Protein AF-A0AAD3NB77-F1 (afdb_monomer)

Mean predicted aligned error: 10.58 Å

Solvent-accessible surface area (backbone atoms only — not comparable to full-atom values): 8712 Å² total; per-residue (Å²): 131,87,80,81,78,59,47,70,41,81,89,40,86,89,80,46,56,70,48,83,74,90,74,61,75,65,57,58,52,51,54,53,53,50,51,54,49,27,52,50,26,29,53,48,22,46,52,48,39,52,48,48,71,49,27,63,88,48,74,40,78,72,47,50,52,55,38,51,52,26,53,52,43,24,48,48,36,63,45,52,63,61,47,52,54,56,51,71,77,43,90,42,80,75,49,67,73,41,64,92,38,72,65,47,56,50,52,51,48,53,52,52,52,56,54,45,44,50,55,54,51,39,52,74,75,31,69,34,50,46,49,40,51,52,34,55,75,69,54,49,66,76,44,92,68,45,44,73,57,87,44,122

Secondary structure (DSSP, 8-state):
------BS-TT-TTTPPBP-----HHHHHHHHHHHHHHHHHHHHHHHHHHHHHH-GGG--HHHHHHHHHHHHHHHHHHHHHHHHHHHHTS--TTTTTTTT-HHHHHHHHHHHHHHHHHHHHHHHH-HHHHHHHHHHHTTGGGSTTGGG----

Foldseek 3Di:
DDDPFDWLDPPCVPDTDGQPDDDDPVVVVLLVVLLVLLVLLLVLLVLLLCLCVLAPVNPDPVSVVVNVLSVVSNCCSVVVSVVLVVVSSHDDPVNVVQPPDVVVSVVSVVSSVVSNVSSVVCVVPPQLSVQSVVCVVVVVSPDPPCNHDDSD

InterPro domains:
  IPR000276 G protein-coupled receptor, rhodopsin-like [PF00001] (45-97)
  IPR000276 G protein-coupled receptor, rhodopsin-like [PR00237] (27-50)
  IPR000276 G protein-coupled receptor, rhodopsin-like [PR00237] (104-130)
  IPR017452 GPCR, rhodopsin-like, 7TM [PS50262] (44-85)
  IPR050569 Trace Amine-Associated Receptor [PTHR24249] (14-96)

Structure (mmCIF, N/CA/C/O backbone):
data_AF-A0AAD3NB77-F1
#
_entry.id   AF-A0AAD3NB77-F1
#
loop_
_atom_site.group_PDB
_atom_site.id
_atom_site.type_symbol
_atom_site.label_atom_id
_atom_site.label_alt_id
_atom_site.label_comp_id
_atom_site.label_asym_id
_atom_site.label_entity_id
_atom_site.label_seq_id
_atom_site.pdbx_PDB_ins_code
_atom_site.Cartn_x
_atom_site.Cartn_y
_atom_site.Cartn_z
_atom_site.occupancy
_atom_site.B_iso_or_equiv
_atom_site.auth_seq_id
_atom_site.auth_comp_id
_atom_site.auth_asym_id
_atom_site.auth_atom_id
_atom_site.pdbx_PDB_model_num
ATOM 1 N N . MET A 1 1 ? 23.315 5.324 -40.598 1.00 30.08 1 MET A N 1
ATOM 2 C CA . MET A 1 1 ? 22.680 6.448 -39.882 1.00 30.08 1 MET A CA 1
ATOM 3 C C . MET A 1 1 ? 23.217 6.367 -38.466 1.00 30.08 1 MET A C 1
ATOM 5 O O . MET A 1 1 ? 23.040 5.321 -37.862 1.00 30.08 1 MET A O 1
ATOM 9 N N . MET A 1 2 ? 24.035 7.338 -38.047 1.00 30.59 2 MET A N 1
ATOM 10 C CA . MET A 1 2 ? 24.727 7.323 -36.750 1.00 30.59 2 MET A CA 1
ATOM 11 C C . MET A 1 2 ? 23.698 7.225 -35.619 1.00 30.59 2 MET A C 1
ATOM 13 O O . MET A 1 2 ? 22.823 8.080 -35.530 1.00 30.59 2 MET A O 1
ATOM 17 N N . GLU A 1 3 ? 23.783 6.184 -34.790 1.00 40.12 3 GLU A N 1
ATOM 18 C CA . GLU A 1 3 ? 23.147 6.202 -33.474 1.00 40.12 3 GLU A CA 1
ATOM 19 C C . GLU A 1 3 ? 23.949 7.179 -32.612 1.00 40.12 3 GLU A C 1
ATOM 21 O O . GLU A 1 3 ? 25.096 6.908 -32.262 1.00 40.12 3 GLU A O 1
ATOM 26 N N . GLU A 1 4 ? 23.378 8.349 -32.332 1.00 42.28 4 GLU A N 1
ATOM 27 C CA . GLU A 1 4 ? 23.893 9.233 -31.291 1.00 42.28 4 GLU A CA 1
ATOM 28 C C . GLU A 1 4 ? 23.715 8.520 -29.945 1.00 42.28 4 GLU A C 1
ATOM 30 O O . GLU A 1 4 ? 22.609 8.403 -29.416 1.00 42.28 4 GLU A O 1
ATOM 35 N N . ASP A 1 5 ? 24.806 7.973 -29.414 1.00 49.41 5 ASP A N 1
ATOM 36 C CA . ASP A 1 5 ? 24.831 7.435 -28.062 1.00 49.41 5 ASP A CA 1
ATOM 37 C C . ASP A 1 5 ? 24.747 8.611 -27.073 1.00 49.41 5 ASP A C 1
ATOM 39 O O . ASP A 1 5 ? 25.713 9.346 -26.864 1.00 49.41 5 ASP A O 1
ATOM 43 N N . GLU A 1 6 ? 23.581 8.815 -26.455 1.00 55.34 6 GLU A N 1
ATOM 44 C CA . GLU A 1 6 ? 23.442 9.754 -25.340 1.00 55.34 6 GLU A CA 1
ATOM 45 C C . GLU A 1 6 ? 24.147 9.163 -24.106 1.00 55.34 6 GLU A C 1
ATOM 47 O O . GLU A 1 6 ? 23.644 8.247 -23.454 1.00 55.34 6 GLU A O 1
ATOM 52 N N . LEU A 1 7 ? 25.344 9.651 -23.776 1.00 58.38 7 LEU A N 1
ATOM 53 C CA . LEU A 1 7 ? 26.038 9.295 -22.535 1.00 58.38 7 LEU A CA 1
ATOM 54 C C . LEU A 1 7 ? 25.605 10.231 -21.398 1.00 58.38 7 LEU A C 1
ATOM 56 O O . LEU A 1 7 ? 25.444 11.434 -21.595 1.00 58.38 7 LEU A O 1
ATOM 60 N N . CYS A 1 8 ? 25.483 9.696 -20.181 1.00 62.41 8 CYS A N 1
ATOM 61 C CA . CYS A 1 8 ? 25.133 10.482 -18.993 1.00 62.41 8 CYS A CA 1
ATOM 62 C C . CYS A 1 8 ? 26.134 11.600 -18.652 1.00 62.41 8 CYS A C 1
ATOM 64 O O . CYS A 1 8 ? 25.761 12.629 -18.095 1.00 62.41 8 CYS A O 1
ATOM 66 N N . PHE A 1 9 ? 27.417 11.372 -18.944 1.00 59.88 9 PHE A N 1
ATOM 67 C CA . PHE A 1 9 ? 28.500 12.335 -18.760 1.00 59.88 9 PHE A CA 1
ATOM 68 C C . PHE A 1 9 ? 29.303 12.446 -20.062 1.00 59.88 9 PHE A C 1
ATOM 70 O O . PHE A 1 9 ? 30.139 11.578 -20.324 1.00 59.88 9 PHE A O 1
ATOM 77 N N . PRO A 1 10 ? 29.096 13.492 -20.880 1.00 56.66 10 PRO A N 1
ATOM 78 C CA . PRO A 1 10 ? 29.822 13.656 -22.143 1.00 56.66 10 PRO A CA 1
ATOM 79 C C . PRO A 1 10 ? 31.316 13.991 -21.953 1.00 56.66 10 PRO A C 1
ATOM 81 O O . PRO A 1 10 ? 32.106 13.810 -22.871 1.00 56.66 10 PRO A O 1
ATOM 84 N N . GLN A 1 11 ? 31.724 14.441 -20.758 1.00 56.78 11 GLN A N 1
ATOM 85 C CA . GLN A 1 11 ? 33.114 14.802 -20.424 1.00 56.78 11 GLN A CA 1
ATOM 86 C C . GLN A 1 11 ? 34.017 13.599 -20.072 1.00 56.78 11 GLN A C 1
ATOM 88 O O . GLN A 1 11 ? 35.236 13.731 -20.053 1.00 56.78 11 GLN A O 1
ATOM 93 N N . LEU A 1 12 ? 33.448 12.420 -19.788 1.00 58.91 12 LEU A N 1
ATOM 94 C CA . LEU A 1 12 ? 34.173 11.218 -19.338 1.00 58.91 12 LEU A CA 1
ATOM 95 C C . LEU A 1 12 ? 34.015 10.079 -20.358 1.00 58.91 12 LEU A C 1
ATOM 97 O O . LEU A 1 12 ? 33.474 9.017 -20.050 1.00 58.91 12 LEU A O 1
ATOM 101 N N . LEU A 1 13 ? 34.497 10.310 -21.583 1.00 58.06 13 LEU A N 1
ATOM 102 C CA . LEU A 1 13 ? 34.316 9.440 -22.760 1.00 58.06 13 LEU A CA 1
ATOM 103 C C . LEU A 1 13 ? 34.732 7.962 -22.551 1.00 58.06 13 LEU A C 1
ATOM 105 O O . LEU A 1 13 ? 34.307 7.098 -23.307 1.00 58.06 13 LEU A O 1
ATOM 109 N N . ASN A 1 14 ? 35.553 7.669 -21.533 1.00 56.66 14 ASN A N 1
ATOM 110 C CA . ASN A 1 14 ? 36.137 6.348 -21.262 1.00 56.66 14 ASN A CA 1
ATOM 111 C C . ASN A 1 14 ? 35.568 5.643 -20.003 1.00 56.66 14 ASN A C 1
ATOM 113 O O . ASN A 1 14 ? 36.053 4.586 -19.608 1.00 56.66 14 ASN A O 1
ATOM 117 N N . THR A 1 15 ? 34.594 6.239 -19.299 1.00 59.25 15 THR A N 1
ATOM 118 C CA . THR A 1 15 ? 34.037 5.684 -18.031 1.00 59.25 15 THR A CA 1
ATOM 119 C C . THR A 1 15 ? 32.559 6.040 -17.815 1.00 59.25 15 THR A C 1
ATOM 121 O O . THR A 1 15 ? 31.967 5.736 -16.783 1.00 59.25 15 THR A O 1
ATOM 124 N N . SER A 1 16 ? 31.939 6.716 -18.778 1.00 56.78 16 SER A N 1
ATOM 125 C CA . SER A 1 16 ? 30.573 7.207 -18.652 1.00 56.78 16 SER A CA 1
ATOM 126 C C . SER A 1 16 ? 29.558 6.110 -18.976 1.00 56.78 16 SER A C 1
ATOM 128 O O . SER A 1 16 ? 29.675 5.399 -19.974 1.00 56.78 16 SER A O 1
ATOM 130 N N . CYS A 1 17 ? 28.569 5.951 -18.093 1.00 62.12 17 CYS A N 1
ATOM 131 C CA . CYS A 1 17 ? 27.470 5.012 -18.286 1.00 62.12 17 CYS A CA 1
ATOM 132 C C . CYS A 1 17 ? 26.633 5.429 -19.503 1.00 62.12 17 CYS A C 1
ATOM 134 O O . CYS A 1 17 ? 26.269 6.602 -19.653 1.00 62.12 17 CYS A O 1
ATOM 136 N N . LYS A 1 18 ? 26.306 4.451 -20.353 1.00 59.75 18 LYS A N 1
ATOM 137 C CA . LYS A 1 18 ? 25.349 4.632 -21.445 1.00 59.75 18 LYS A CA 1
ATOM 138 C C . LYS A 1 18 ? 23.995 4.960 -20.819 1.00 59.75 18 LYS A C 1
ATOM 140 O O . LYS A 1 18 ? 23.566 4.251 -19.906 1.00 59.75 18 LYS A O 1
ATOM 145 N N . LYS A 1 19 ? 23.344 6.041 -21.259 1.00 54.66 19 LYS A N 1
ATOM 146 C CA . LYS A 1 19 ? 21.972 6.321 -20.831 1.00 54.66 19 LYS A CA 1
ATOM 147 C C . LYS A 1 19 ? 21.136 5.104 -21.235 1.00 54.66 19 LYS A C 1
ATOM 149 O O . LYS A 1 19 ? 21.329 4.618 -22.356 1.00 54.66 19 LYS A O 1
ATOM 154 N N . PRO A 1 20 ? 20.279 4.566 -20.351 1.00 54.84 20 PRO A N 1
ATOM 155 C CA . PRO A 1 20 ? 19.408 3.476 -20.738 1.00 54.84 20 PRO A CA 1
ATOM 156 C C . PRO A 1 20 ? 18.589 3.971 -21.927 1.00 54.84 20 PRO A C 1
ATOM 158 O O . PRO A 1 20 ? 17.748 4.862 -21.802 1.00 54.84 20 PRO A O 1
ATOM 161 N N . LYS A 1 21 ? 18.903 3.445 -23.113 1.00 49.56 21 LYS A N 1
ATOM 162 C CA . LYS A 1 21 ? 18.033 3.568 -24.272 1.00 49.56 21 LYS A CA 1
ATOM 163 C C . LYS A 1 21 ? 16.711 2.949 -23.813 1.00 49.56 21 LYS A C 1
ATOM 165 O O . LYS A 1 21 ? 16.768 1.880 -23.208 1.00 49.56 21 LYS A O 1
ATOM 170 N N . PRO A 1 22 ? 15.551 3.584 -24.007 1.00 59.03 22 PRO A N 1
ATOM 171 C CA . PRO A 1 22 ? 14.290 2.893 -23.804 1.00 59.03 22 PRO A CA 1
ATOM 172 C C . PRO A 1 22 ? 14.043 2.001 -25.030 1.00 59.03 22 PRO A C 1
ATOM 174 O O . PRO A 1 22 ? 13.830 2.541 -26.119 1.00 59.03 22 PRO A O 1
ATOM 177 N N . PRO A 1 23 ? 14.115 0.663 -24.910 1.00 60.81 23 PRO A N 1
ATOM 178 C CA . PRO A 1 23 ? 13.342 -0.156 -25.833 1.00 60.81 23 PRO A CA 1
ATOM 179 C C . PRO A 1 23 ? 12.496 -1.232 -25.134 1.00 60.81 23 PRO A C 1
ATOM 181 O O . PRO A 1 23 ? 12.718 -1.599 -23.984 1.00 60.81 23 PRO A O 1
ATOM 184 N N . ASP A 1 24 ? 11.547 -1.725 -25.928 1.00 56.94 24 ASP A N 1
ATOM 185 C CA . ASP A 1 24 ? 10.766 -2.956 -25.800 1.00 56.94 24 ASP A CA 1
ATOM 186 C C . ASP A 1 24 ? 9.519 -2.901 -24.899 1.00 56.94 24 ASP A C 1
ATOM 188 O O . ASP A 1 24 ? 9.536 -2.609 -23.704 1.00 56.94 24 ASP A O 1
ATOM 192 N N . SER A 1 25 ? 8.379 -3.191 -25.526 1.00 62.50 25 SER A N 1
ATOM 193 C CA . SER A 1 25 ? 7.011 -3.220 -24.989 1.00 62.50 25 SER A CA 1
ATOM 194 C C . SER A 1 25 ? 6.848 -3.985 -23.667 1.00 62.50 25 SER A C 1
ATOM 196 O O . SER A 1 25 ? 5.886 -3.745 -22.936 1.00 62.50 25 SER A O 1
ATOM 198 N N . GLU A 1 26 ? 7.791 -4.865 -23.331 1.00 71.50 26 GLU A N 1
ATOM 199 C CA . GLU A 1 26 ? 7.844 -5.611 -22.073 1.00 71.50 26 GLU A CA 1
ATOM 200 C C . GLU A 1 26 ? 8.051 -4.702 -20.853 1.00 71.50 26 GLU A C 1
ATOM 202 O O . GLU A 1 26 ? 7.342 -4.842 -19.855 1.00 71.50 26 GLU A O 1
ATOM 207 N N . ALA A 1 27 ? 8.949 -3.714 -20.938 1.00 72.69 27 ALA A N 1
ATOM 208 C CA . ALA A 1 27 ? 9.195 -2.784 -19.836 1.00 72.69 27 ALA A CA 1
ATOM 209 C C . ALA A 1 27 ? 7.956 -1.920 -19.562 1.00 72.69 27 ALA A C 1
ATOM 211 O O . ALA A 1 27 ? 7.545 -1.749 -18.414 1.00 72.69 27 ALA A O 1
ATOM 212 N N . VAL A 1 28 ? 7.299 -1.439 -20.623 1.00 79.38 28 VAL A N 1
ATOM 213 C CA . VAL A 1 28 ? 6.050 -0.664 -20.528 1.00 79.38 28 VAL A CA 1
ATOM 214 C C . VAL A 1 28 ? 4.959 -1.473 -19.826 1.00 79.38 28 VAL A C 1
ATOM 216 O O . VAL A 1 28 ? 4.264 -0.944 -18.956 1.00 79.38 28 VAL A O 1
ATOM 219 N N . PHE A 1 29 ? 4.826 -2.759 -20.156 1.00 82.50 29 PHE A N 1
ATOM 220 C CA . PHE A 1 29 ? 3.870 -3.650 -19.503 1.00 82.50 29 PHE A CA 1
ATOM 221 C C . PHE A 1 29 ? 4.172 -3.828 -18.007 1.00 82.50 29 PHE A C 1
ATOM 223 O O . PHE A 1 29 ? 3.267 -3.689 -17.183 1.00 82.50 29 PHE A O 1
ATOM 230 N N . ILE A 1 30 ? 5.437 -4.059 -17.640 1.00 81.56 30 ILE A N 1
ATOM 231 C CA . ILE A 1 30 ? 5.862 -4.216 -16.239 1.00 81.56 30 ILE A CA 1
ATOM 232 C C . ILE A 1 30 ? 5.589 -2.941 -15.435 1.00 81.56 30 ILE A C 1
ATOM 234 O O . ILE A 1 30 ? 4.949 -3.012 -14.385 1.00 81.56 30 ILE A O 1
ATOM 238 N N . TYR A 1 31 ? 5.998 -1.771 -15.933 1.00 81.00 31 TYR A N 1
ATOM 239 C CA . TYR A 1 31 ? 5.736 -0.496 -15.257 1.00 81.00 31 TYR A CA 1
ATOM 240 C C . TYR A 1 31 ? 4.235 -0.207 -15.125 1.00 81.00 31 TYR A C 1
ATOM 242 O O . TYR A 1 31 ? 3.796 0.283 -14.085 1.00 81.00 31 TYR A O 1
ATOM 250 N N . THR A 1 32 ? 3.431 -0.567 -16.132 1.00 85.06 32 THR A N 1
ATOM 251 C CA . THR A 1 32 ? 1.966 -0.434 -16.075 1.00 85.06 32 THR A CA 1
ATOM 252 C C . THR A 1 32 ? 1.366 -1.323 -14.982 1.00 85.06 32 THR A C 1
ATOM 254 O O . THR A 1 32 ? 0.541 -0.862 -14.195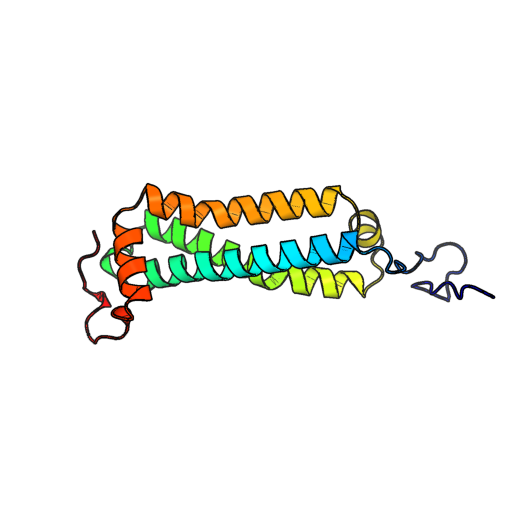 1.00 85.06 32 THR A O 1
ATOM 257 N N . MET A 1 33 ? 1.802 -2.583 -14.883 1.00 86.44 33 MET A N 1
ATOM 258 C CA . MET A 1 33 ? 1.339 -3.507 -13.841 1.00 86.44 33 MET A CA 1
ATOM 259 C C . MET A 1 33 ? 1.760 -3.050 -12.440 1.00 86.44 33 MET A C 1
ATOM 261 O O . MET A 1 33 ? 0.938 -3.053 -11.523 1.00 86.44 33 MET A O 1
ATOM 265 N N . LEU A 1 34 ? 3.005 -2.594 -12.274 1.00 85.81 34 LEU A N 1
ATOM 266 C CA . LEU A 1 34 ? 3.498 -2.044 -11.008 1.00 85.81 34 LEU A CA 1
ATOM 267 C C . LEU A 1 34 ? 2.720 -0.795 -10.588 1.00 85.81 34 LEU A C 1
ATOM 269 O O . LEU A 1 34 ? 2.370 -0.664 -9.419 1.00 85.81 34 LEU A O 1
ATOM 273 N N . PHE A 1 35 ? 2.382 0.087 -11.530 1.00 88.38 35 PHE A N 1
ATOM 274 C CA . PHE A 1 35 ? 1.562 1.263 -11.253 1.00 88.38 35 PHE A CA 1
ATOM 275 C C . PHE A 1 35 ? 0.172 0.885 -10.719 1.00 88.38 35 PHE A C 1
ATOM 277 O O . PHE A 1 35 ? -0.267 1.430 -9.704 1.00 88.38 35 PHE A O 1
ATOM 284 N N . ILE A 1 36 ? -0.497 -0.091 -11.346 1.00 90.62 36 ILE A N 1
ATOM 285 C CA . ILE A 1 36 ? -1.797 -0.601 -10.881 1.00 90.62 36 ILE A CA 1
ATOM 286 C C . ILE A 1 36 ? -1.672 -1.193 -9.471 1.00 90.62 36 ILE A C 1
ATOM 288 O O . ILE A 1 36 ? -2.484 -0.876 -8.602 1.00 90.62 36 ILE A O 1
ATOM 292 N N . MET A 1 37 ? -0.643 -2.007 -9.220 1.00 90.06 37 MET A N 1
ATOM 293 C CA . MET A 1 37 ? -0.393 -2.580 -7.894 1.00 90.06 37 MET A CA 1
ATOM 294 C C . MET A 1 37 ? -0.148 -1.494 -6.843 1.00 90.06 37 MET A C 1
ATOM 296 O O . MET A 1 37 ? -0.743 -1.555 -5.773 1.00 90.06 37 MET A O 1
ATOM 300 N N . SER A 1 38 ? 0.631 -0.461 -7.171 1.00 91.75 38 SER A N 1
ATOM 301 C CA . SER A 1 38 ? 0.890 0.686 -6.293 1.00 91.75 38 SER A CA 1
ATOM 302 C C . SER A 1 38 ? -0.397 1.420 -5.915 1.00 91.75 38 SER A C 1
ATOM 304 O O . SER A 1 38 ? -0.625 1.701 -4.739 1.00 91.75 38 SER A O 1
ATOM 306 N N . LEU A 1 39 ? -1.280 1.682 -6.888 1.00 92.25 39 LEU A N 1
ATOM 307 C CA . LEU A 1 39 ? -2.585 2.297 -6.631 1.00 92.25 39 LEU A CA 1
ATOM 308 C C . LEU A 1 39 ? -3.450 1.428 -5.716 1.00 92.25 39 LEU A C 1
ATOM 310 O O . LEU A 1 39 ? -4.050 1.941 -4.772 1.00 92.25 39 LEU A O 1
ATOM 314 N N . LEU A 1 40 ? -3.493 0.116 -5.962 1.00 91.69 40 LEU A N 1
ATOM 315 C CA . LEU A 1 40 ? -4.213 -0.822 -5.102 1.00 91.69 40 LEU A CA 1
ATOM 316 C C . LEU A 1 40 ? -3.649 -0.814 -3.677 1.00 91.69 40 LEU A C 1
ATOM 318 O O . LEU A 1 40 ? -4.423 -0.714 -2.728 1.00 91.69 40 LEU A O 1
ATOM 322 N N . THR A 1 41 ? -2.323 -0.845 -3.511 1.00 92.69 41 THR A N 1
ATOM 323 C CA . THR A 1 41 ? -1.668 -0.758 -2.198 1.00 92.69 41 THR A CA 1
ATOM 324 C C . THR A 1 41 ? -2.053 0.528 -1.470 1.00 92.69 41 THR A C 1
ATOM 326 O O . THR A 1 41 ? -2.436 0.471 -0.303 1.00 92.69 41 THR A O 1
ATOM 329 N N . VAL A 1 42 ? -2.003 1.677 -2.150 1.00 94.19 42 VAL A N 1
ATOM 330 C CA . VAL A 1 42 ? -2.366 2.980 -1.575 1.00 94.19 42 VAL A CA 1
ATOM 331 C C . VAL A 1 42 ? -3.832 2.998 -1.145 1.00 94.19 42 VAL A C 1
ATOM 333 O O . VAL A 1 42 ? -4.127 3.372 -0.013 1.00 94.19 42 VAL A O 1
ATOM 336 N N . ILE A 1 43 ? -4.753 2.549 -2.005 1.00 93.50 43 ILE A N 1
ATOM 337 C CA . ILE A 1 43 ? -6.194 2.536 -1.712 1.00 93.50 43 ILE A CA 1
ATOM 338 C C . ILE A 1 43 ? -6.505 1.599 -0.541 1.00 93.50 43 ILE A C 1
ATOM 340 O O . ILE A 1 43 ? -7.195 1.995 0.398 1.00 93.50 43 ILE A O 1
ATOM 344 N N . LEU A 1 44 ? -5.998 0.364 -0.570 1.00 93.81 44 LEU A N 1
ATOM 345 C CA . LEU A 1 44 ? -6.294 -0.634 0.456 1.00 93.81 44 LEU A CA 1
ATOM 346 C C . LE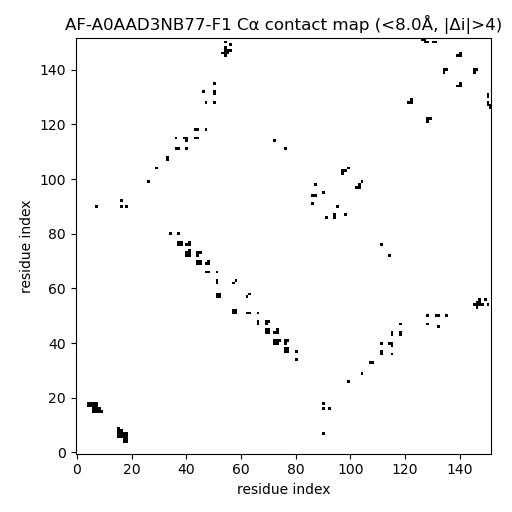U A 1 44 ? -5.727 -0.232 1.822 1.00 93.81 44 LEU A C 1
ATOM 348 O O . LEU A 1 44 ? -6.426 -0.349 2.827 1.00 93.81 44 LEU A O 1
ATOM 352 N N . ASN A 1 45 ? -4.500 0.291 1.874 1.00 93.94 45 ASN A N 1
ATOM 353 C CA 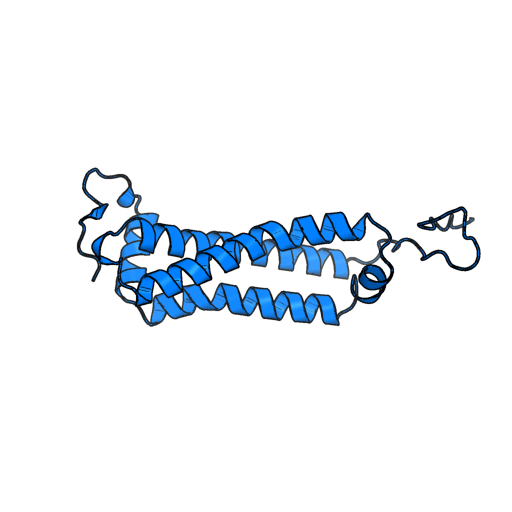. ASN A 1 45 ? -3.913 0.758 3.130 1.00 93.94 45 ASN A CA 1
ATOM 354 C C . ASN A 1 45 ? -4.573 2.045 3.634 1.00 93.94 45 ASN A C 1
ATOM 356 O O . ASN A 1 45 ? -4.803 2.177 4.834 1.00 93.94 45 ASN A O 1
ATOM 360 N N . LEU A 1 46 ? -4.989 2.950 2.741 1.00 93.81 46 LEU A N 1
ATOM 361 C CA . LEU A 1 46 ? -5.779 4.119 3.124 1.00 93.81 46 LEU A CA 1
ATOM 362 C C . LEU A 1 46 ? -7.122 3.717 3.754 1.00 93.81 46 LEU A C 1
ATOM 364 O O . LEU A 1 46 ? -7.523 4.302 4.758 1.00 93.81 46 LEU A O 1
ATOM 368 N N . LEU A 1 47 ? -7.793 2.686 3.229 1.00 92.19 47 LEU A N 1
ATOM 369 C CA . LEU A 1 47 ? -9.015 2.143 3.835 1.00 92.19 47 LEU A CA 1
ATOM 370 C C . LEU A 1 47 ? -8.770 1.598 5.248 1.00 92.19 47 LEU A C 1
ATOM 372 O O . LEU A 1 47 ? -9.609 1.800 6.128 1.00 92.19 47 LEU A O 1
ATOM 376 N N . VAL A 1 48 ? -7.633 0.937 5.487 1.00 92.69 48 VAL A N 1
ATOM 377 C CA . VAL A 1 48 ? -7.241 0.464 6.827 1.00 92.69 48 VAL A CA 1
ATOM 378 C C . VAL A 1 48 ? -7.008 1.638 7.773 1.00 92.69 48 VAL A C 1
ATOM 380 O O . VAL A 1 48 ? -7.555 1.638 8.877 1.00 92.69 48 VAL A O 1
ATOM 383 N N . ILE A 1 49 ? -6.268 2.657 7.325 1.00 92.62 49 ILE A N 1
ATOM 384 C CA . ILE A 1 49 ? -6.007 3.876 8.101 1.00 92.62 49 ILE A CA 1
ATOM 385 C C . ILE A 1 49 ? -7.329 4.542 8.490 1.00 92.62 49 ILE A C 1
ATOM 387 O O . ILE A 1 49 ? -7.580 4.749 9.673 1.00 92.62 49 ILE A O 1
ATOM 391 N N . ILE A 1 50 ? -8.214 4.798 7.521 1.00 90.00 50 ILE A N 1
ATOM 392 C CA . ILE A 1 50 ? -9.519 5.427 7.768 1.00 90.00 50 ILE A CA 1
ATOM 393 C C . ILE A 1 50 ? -10.358 4.579 8.726 1.00 90.00 50 ILE A C 1
ATOM 395 O O . ILE A 1 50 ? -10.929 5.123 9.667 1.00 90.00 50 ILE A O 1
ATOM 399 N N . SER A 1 51 ? -10.408 3.257 8.534 1.00 88.31 51 SER A N 1
ATOM 400 C CA . SER A 1 51 ? -11.181 2.362 9.403 1.00 88.31 51 SER A CA 1
ATOM 401 C C . SER A 1 51 ? -10.715 2.448 10.858 1.00 88.31 51 SER A C 1
ATOM 403 O O . SER A 1 51 ? -11.529 2.617 11.757 1.00 88.31 51 SER A O 1
ATOM 405 N N . ILE A 1 52 ? -9.409 2.364 11.117 1.00 88.06 52 ILE A N 1
ATOM 406 C CA . ILE A 1 52 ? -8.896 2.360 12.493 1.00 88.06 52 ILE A CA 1
ATOM 407 C C . ILE A 1 52 ? -8.945 3.764 13.108 1.00 88.06 52 ILE A C 1
ATOM 409 O O . ILE A 1 52 ? -9.274 3.888 14.282 1.00 88.06 52 ILE A O 1
ATOM 413 N N . SER A 1 53 ? -8.648 4.814 12.334 1.00 86.56 53 SER A N 1
ATOM 414 C CA . SER A 1 53 ? -8.645 6.201 12.823 1.00 86.56 53 SER A CA 1
ATOM 415 C C . SER A 1 53 ? -10.044 6.779 13.059 1.00 86.56 53 SER A C 1
ATOM 417 O O . SER A 1 53 ? -10.191 7.686 13.877 1.00 86.56 53 SER A O 1
ATOM 419 N N . HIS A 1 54 ? -11.069 6.305 12.344 1.00 83.81 54 HIS A N 1
ATOM 420 C CA . HIS A 1 54 ? -12.443 6.806 12.482 1.00 83.81 54 HIS A CA 1
ATOM 421 C C . HIS A 1 54 ? -13.169 6.197 13.687 1.00 83.81 54 HIS A C 1
ATOM 423 O O . HIS A 1 54 ? -13.801 6.912 14.467 1.00 83.81 54 HIS A O 1
ATOM 429 N N . TYR A 1 55 ? -13.041 4.885 13.884 1.00 83.06 55 TYR A N 1
ATOM 430 C CA . TYR A 1 55 ? -13.711 4.183 14.972 1.00 83.06 55 TYR A CA 1
ATOM 431 C C . TYR A 1 55 ? -12.884 4.238 16.255 1.00 83.06 55 TYR A C 1
ATOM 433 O O . TYR A 1 55 ? -11.969 3.444 16.475 1.00 83.06 55 TYR A O 1
ATOM 441 N N . ARG A 1 56 ? -13.277 5.121 17.177 1.00 75.56 56 ARG A N 1
ATOM 442 C CA . ARG A 1 56 ? -12.588 5.306 18.466 1.00 75.56 56 ARG A CA 1
ATOM 443 C C . ARG A 1 56 ? -12.536 4.026 19.314 1.00 75.56 56 ARG A C 1
ATOM 445 O O . ARG A 1 56 ? -11.594 3.831 20.077 1.00 75.56 56 ARG A O 1
ATOM 452 N N . GLN A 1 57 ? -13.515 3.132 19.151 1.00 76.38 57 GLN A N 1
ATOM 453 C CA . GLN A 1 57 ? -13.567 1.817 19.811 1.00 76.38 57 GLN A CA 1
ATOM 454 C C . GLN A 1 57 ? -12.413 0.889 19.399 1.00 76.38 57 GLN A C 1
ATOM 456 O O . GLN A 1 57 ? -12.034 -0.004 20.152 1.00 76.38 57 GLN A O 1
ATOM 461 N N . LEU A 1 58 ? -11.839 1.106 18.213 1.00 80.56 58 LEU A N 1
ATOM 462 C CA . LEU A 1 58 ? -10.745 0.307 17.674 1.00 80.56 58 LEU A CA 1
ATOM 463 C C . LEU A 1 58 ? -9.364 0.826 18.107 1.00 80.56 58 LEU A C 1
ATOM 465 O O . LEU A 1 58 ? -8.371 0.202 17.749 1.00 80.56 58 LEU A O 1
ATOM 469 N N . HIS A 1 59 ? -9.254 1.887 18.916 1.00 82.56 59 HIS A N 1
ATOM 470 C CA . HIS A 1 59 ? -7.975 2.404 19.430 1.00 82.56 59 HIS A CA 1
ATOM 471 C C . HIS A 1 59 ? -7.374 1.525 20.550 1.00 82.56 59 HIS A C 1
ATOM 473 O O . HIS A 1 59 ? -7.241 1.934 21.701 1.00 82.56 59 HIS A O 1
ATOM 479 N N . SER A 1 60 ? -6.995 0.299 20.197 1.00 86.12 60 SER A N 1
ATOM 480 C CA . SER A 1 60 ? -6.256 -0.657 21.031 1.00 86.12 60 SER A CA 1
ATOM 481 C C . SER A 1 60 ? -4.782 -0.715 20.596 1.00 86.12 60 SER A C 1
ATOM 483 O O . SER A 1 60 ? -4.513 -0.525 19.407 1.00 86.12 60 SER A O 1
ATOM 485 N N . PRO A 1 61 ? -3.814 -1.022 21.489 1.00 83.81 61 PRO A N 1
ATOM 486 C CA . PRO A 1 61 ? -2.399 -1.167 21.121 1.00 83.81 61 PRO A CA 1
ATOM 487 C C . PRO A 1 61 ? -2.167 -2.120 19.938 1.00 83.81 61 PRO A C 1
ATOM 489 O O . PRO A 1 61 ? -1.327 -1.842 19.089 1.00 83.81 61 PRO A O 1
ATOM 492 N N . THR A 1 62 ? -2.948 -3.197 19.816 1.00 86.00 62 THR A N 1
ATOM 493 C CA . THR A 1 62 ? -2.858 -4.127 18.677 1.00 86.00 62 THR A CA 1
ATOM 494 C C . THR A 1 62 ? -3.255 -3.462 17.359 1.00 86.00 62 THR A C 1
ATOM 496 O O . THR A 1 62 ? -2.578 -3.626 16.350 1.00 86.00 62 THR A O 1
ATOM 499 N N . ASN A 1 63 ? -4.319 -2.661 17.363 1.00 86.62 63 ASN A N 1
ATOM 500 C CA . ASN A 1 63 ? -4.805 -1.984 16.162 1.00 86.62 63 ASN A CA 1
ATOM 501 C C . ASN A 1 63 ? -3.930 -0.782 15.788 1.00 86.62 63 ASN A C 1
ATOM 503 O O . ASN A 1 63 ? -3.828 -0.450 14.612 1.00 86.62 63 ASN A O 1
ATOM 507 N N . LEU A 1 64 ? -3.240 -0.167 16.756 1.00 87.38 64 LEU A N 1
ATOM 508 C CA . LEU A 1 64 ? -2.230 0.858 16.478 1.00 87.38 64 LEU A CA 1
ATOM 509 C C . LEU A 1 64 ? -1.009 0.287 15.741 1.00 87.38 64 LEU A C 1
ATOM 511 O O . LEU A 1 64 ? -0.435 0.979 14.904 1.00 87.38 64 LEU A O 1
ATOM 515 N N . ILE A 1 65 ? -0.642 -0.977 15.988 1.00 91.00 65 ILE A N 1
ATOM 516 C CA . ILE A 1 65 ? 0.401 -1.663 15.206 1.00 91.00 65 ILE A CA 1
ATOM 517 C C . ILE A 1 65 ? -0.063 -1.851 13.756 1.00 91.00 65 ILE A C 1
ATOM 519 O O . ILE A 1 65 ? 0.683 -1.530 12.833 1.00 91.00 65 ILE A O 1
ATOM 523 N N . LEU A 1 66 ? -1.307 -2.301 13.550 1.00 91.75 66 LEU A N 1
ATOM 524 C CA . LEU A 1 66 ? -1.897 -2.449 12.212 1.00 91.75 66 LEU A CA 1
ATOM 525 C C . LEU A 1 66 ? -1.986 -1.103 11.476 1.00 91.75 66 LEU A C 1
ATOM 527 O O . LEU A 1 66 ? -1.702 -1.033 10.283 1.00 91.75 66 LEU A O 1
ATOM 531 N N . LEU A 1 67 ? -2.337 -0.034 12.196 1.00 91.62 67 LEU A N 1
ATOM 532 C CA . LEU A 1 67 ? -2.367 1.331 11.676 1.00 91.62 67 LEU A CA 1
ATOM 533 C C . LEU A 1 67 ? -0.972 1.801 11.255 1.00 91.62 67 LEU A C 1
ATOM 535 O O . LEU A 1 67 ? -0.820 2.315 10.154 1.00 91.62 67 LEU A O 1
ATOM 539 N N . SER A 1 68 ? 0.040 1.611 12.105 1.00 93.25 68 SER A N 1
ATOM 540 C CA . SER A 1 68 ? 1.427 1.979 11.796 1.00 93.25 68 SER A CA 1
ATOM 541 C C . SER A 1 68 ? 1.926 1.268 10.537 1.00 93.25 68 SER A C 1
ATOM 543 O O . SER A 1 68 ? 2.454 1.912 9.633 1.00 93.25 68 SER A O 1
ATOM 545 N N . LEU A 1 69 ? 1.672 -0.042 10.436 1.00 93.00 69 LEU A N 1
ATOM 546 C CA . LEU A 1 69 ? 2.016 -0.835 9.257 1.00 93.00 69 LEU A CA 1
ATOM 547 C C . LEU A 1 69 ? 1.323 -0.295 7.996 1.00 93.00 69 LEU A C 1
ATOM 549 O O . LEU A 1 69 ? 1.988 -0.057 6.991 1.00 93.00 69 LEU A O 1
ATOM 553 N N . ALA A 1 70 ? 0.020 -0.006 8.074 1.00 94.50 70 ALA A N 1
ATOM 554 C CA . ALA A 1 70 ? -0.734 0.563 6.958 1.00 94.50 70 ALA A CA 1
ATOM 555 C C . ALA A 1 70 ? -0.231 1.960 6.546 1.00 94.50 70 ALA A C 1
ATOM 557 O O . ALA A 1 70 ? -0.189 2.270 5.357 1.00 94.50 70 ALA A O 1
ATOM 558 N N . VAL A 1 71 ? 0.184 2.805 7.499 1.00 94.44 71 VAL A N 1
ATOM 559 C CA . VAL A 1 71 ? 0.793 4.115 7.206 1.00 94.44 71 VAL A CA 1
ATOM 560 C C . VAL A 1 71 ? 2.121 3.936 6.473 1.00 94.44 71 VAL A C 1
ATOM 562 O O . VAL A 1 71 ? 2.343 4.592 5.457 1.00 94.44 71 VAL A O 1
ATOM 565 N N . SER A 1 72 ? 2.989 3.034 6.936 1.00 94.25 72 SER A N 1
ATOM 566 C CA . SER A 1 72 ? 4.250 2.735 6.250 1.00 94.25 72 SER A CA 1
ATOM 567 C C . SER A 1 72 ? 4.018 2.221 4.826 1.00 94.25 72 SER A C 1
ATOM 569 O O . SER A 1 72 ? 4.593 2.771 3.887 1.00 94.25 72 SER A O 1
ATOM 571 N N . ASP A 1 73 ? 3.128 1.242 4.647 1.00 93.19 73 ASP A N 1
ATOM 572 C CA . ASP A 1 73 ? 2.792 0.670 3.337 1.00 93.19 73 ASP A CA 1
ATOM 573 C C . ASP A 1 73 ? 2.163 1.708 2.387 1.00 93.19 73 ASP A C 1
ATOM 575 O O . ASP A 1 73 ? 2.440 1.712 1.186 1.00 93.19 73 ASP A O 1
ATOM 579 N N . PHE A 1 74 ? 1.356 2.635 2.914 1.00 93.56 74 PHE A N 1
ATOM 580 C CA . PHE A 1 74 ? 0.796 3.749 2.146 1.00 93.56 74 PHE A CA 1
ATOM 581 C C . PHE A 1 74 ? 1.890 4.661 1.574 1.00 93.56 74 PHE A C 1
ATOM 583 O O . PHE A 1 74 ? 1.860 4.989 0.387 1.00 93.56 74 PHE A O 1
ATOM 590 N N . PHE A 1 75 ? 2.880 5.049 2.387 1.00 91.88 75 PHE A N 1
ATOM 591 C CA . PHE A 1 75 ? 3.993 5.878 1.915 1.00 91.88 75 PHE A CA 1
ATOM 592 C C . PHE A 1 75 ? 4.879 5.139 0.913 1.00 91.88 75 PHE A C 1
ATOM 594 O O . PHE A 1 75 ? 5.293 5.741 -0.076 1.00 91.88 75 PHE A O 1
ATOM 601 N N . VAL A 1 76 ? 5.130 3.843 1.121 1.00 90.69 76 VAL A N 1
ATOM 602 C CA . VAL A 1 76 ? 5.853 3.005 0.152 1.00 90.69 76 VAL A CA 1
ATOM 603 C C . VAL A 1 76 ? 5.106 2.989 -1.187 1.00 90.69 76 VAL A C 1
ATOM 605 O O . VAL A 1 76 ? 5.687 3.322 -2.217 1.00 90.69 76 VAL A O 1
ATOM 608 N N . GLY A 1 77 ? 3.797 2.723 -1.184 1.00 89.88 77 GLY A N 1
ATOM 609 C CA . GLY A 1 77 ? 2.977 2.741 -2.398 1.00 89.88 77 GLY A CA 1
ATOM 610 C C . GLY A 1 77 ? 2.887 4.111 -3.089 1.00 89.88 77 GLY A C 1
ATOM 611 O O . GLY A 1 77 ? 2.707 4.174 -4.304 1.00 89.88 77 GLY A O 1
ATOM 612 N N . LEU A 1 78 ? 3.031 5.215 -2.353 1.00 90.38 78 LEU A N 1
ATOM 613 C CA . LEU A 1 78 ? 3.014 6.566 -2.922 1.00 90.38 78 LEU A CA 1
ATOM 614 C C . LEU A 1 78 ? 4.377 6.986 -3.492 1.00 90.38 78 LEU A C 1
ATOM 616 O O . LEU A 1 78 ? 4.432 7.646 -4.528 1.00 90.38 78 LEU A O 1
ATOM 620 N N . LEU A 1 79 ? 5.471 6.638 -2.809 1.00 88.19 79 LEU A N 1
ATOM 621 C CA . LEU A 1 79 ? 6.803 7.175 -3.095 1.00 88.19 79 LEU A CA 1
ATOM 622 C C . LEU A 1 79 ? 7.646 6.297 -4.021 1.00 88.19 79 LEU A C 1
ATOM 624 O O . LEU A 1 79 ? 8.515 6.838 -4.697 1.00 88.19 79 LEU A O 1
ATOM 628 N N . VAL A 1 80 ? 7.403 4.984 -4.098 1.00 85.12 80 VAL A N 1
ATOM 629 C CA . VAL A 1 80 ? 8.251 4.065 -4.882 1.00 85.12 80 VAL A CA 1
ATOM 630 C C . VAL A 1 80 ? 8.305 4.450 -6.364 1.00 85.12 80 VAL A C 1
ATOM 632 O O . VAL A 1 80 ? 9.390 4.672 -6.886 1.00 85.12 80 VAL A O 1
ATOM 635 N N . ILE A 1 81 ? 7.162 4.624 -7.035 1.00 83.12 81 ILE A N 1
ATOM 636 C CA . ILE A 1 81 ? 7.120 4.981 -8.466 1.00 83.12 81 ILE A CA 1
ATOM 637 C C . ILE A 1 81 ? 7.784 6.338 -8.783 1.00 83.12 81 ILE A C 1
ATOM 639 O O . ILE A 1 81 ? 8.646 6.377 -9.665 1.00 83.12 81 ILE A O 1
ATOM 643 N N . PRO A 1 82 ? 7.443 7.462 -8.115 1.00 81.88 82 PRO A N 1
ATOM 644 C CA . PRO A 1 82 ? 8.092 8.742 -8.404 1.00 81.88 82 PRO A CA 1
ATOM 645 C C . PRO A 1 82 ? 9.580 8.729 -8.045 1.00 81.88 82 PRO A C 1
ATOM 647 O O . PRO A 1 82 ? 10.373 9.357 -8.746 1.00 81.88 82 PRO A O 1
ATOM 650 N N . PHE A 1 83 ? 9.973 7.985 -7.006 1.00 81.50 83 PHE A N 1
ATOM 651 C CA . PHE A 1 83 ? 11.378 7.788 -6.673 1.00 81.50 83 PHE A CA 1
ATOM 652 C C . PHE A 1 83 ? 12.112 7.046 -7.796 1.00 81.50 83 PHE A C 1
ATOM 654 O O . PHE A 1 83 ? 13.139 7.540 -8.253 1.00 81.50 83 PHE A O 1
ATOM 661 N N . THR A 1 84 ? 11.546 5.955 -8.326 1.00 76.69 84 THR A N 1
ATOM 662 C CA . THR A 1 84 ? 12.110 5.214 -9.467 1.00 76.69 84 THR A CA 1
ATOM 663 C C . THR A 1 84 ? 12.277 6.102 -10.702 1.00 76.69 84 THR A C 1
ATOM 665 O O . THR A 1 84 ? 13.317 6.051 -11.358 1.00 76.69 84 THR A O 1
ATOM 668 N N . ILE A 1 85 ? 11.301 6.960 -11.015 1.00 74.50 85 ILE A N 1
ATOM 669 C CA . ILE A 1 85 ? 11.378 7.894 -12.154 1.00 74.50 85 ILE A CA 1
ATOM 670 C C . ILE A 1 85 ? 12.489 8.933 -11.940 1.00 74.50 85 ILE A C 1
ATOM 672 O O . ILE A 1 85 ? 13.279 9.194 -12.850 1.00 74.50 85 ILE A O 1
ATOM 676 N N . LEU A 1 86 ? 12.587 9.497 -10.732 1.00 75.75 86 LEU A N 1
ATOM 677 C CA . LEU A 1 86 ? 13.610 10.486 -10.387 1.00 75.75 86 LEU A CA 1
ATOM 678 C C . LEU A 1 86 ? 15.0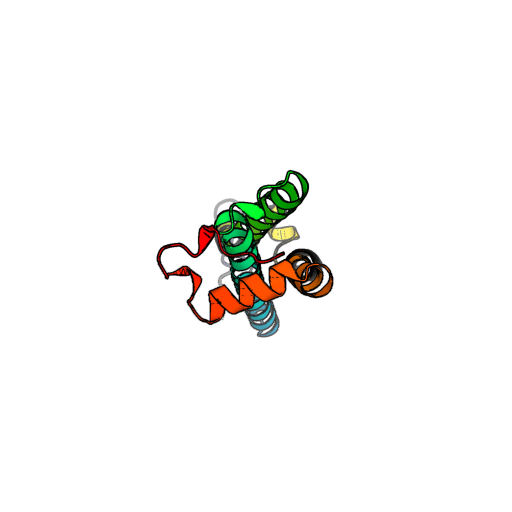20 9.886 -10.467 1.00 75.75 86 LEU A C 1
ATOM 680 O O . LEU A 1 86 ? 15.937 10.511 -11.004 1.00 75.75 86 LEU A O 1
ATOM 684 N N . THR A 1 87 ? 15.192 8.652 -9.990 1.00 68.69 87 THR A N 1
ATOM 685 C CA . THR A 1 87 ? 16.469 7.940 -10.088 1.00 68.69 87 THR A CA 1
ATOM 686 C C . THR A 1 87 ? 16.781 7.510 -11.515 1.00 68.69 87 THR A C 1
ATOM 688 O O . THR A 1 87 ? 17.940 7.544 -11.897 1.00 68.69 87 THR A O 1
ATOM 691 N N . SER A 1 88 ? 15.776 7.193 -12.338 1.00 65.50 88 SER A N 1
ATOM 692 C CA . SER A 1 88 ? 15.979 6.822 -13.750 1.00 65.50 88 SER A CA 1
ATOM 693 C C . SER A 1 88 ? 16.531 7.978 -14.594 1.00 65.50 88 SER A C 1
ATOM 695 O O . SER A 1 88 ? 17.260 7.755 -15.557 1.00 65.50 88 SER A O 1
ATOM 697 N N . GLY A 1 89 ? 16.204 9.225 -14.237 1.00 61.62 89 GLY A N 1
ATOM 698 C CA . GLY A 1 89 ? 16.733 10.421 -14.900 1.00 61.62 89 GLY A CA 1
ATOM 699 C C . GLY A 1 89 ? 18.130 10.845 -14.432 1.00 61.62 89 GLY A C 1
ATOM 700 O O . GLY A 1 89 ? 18.759 11.681 -15.082 1.00 61.62 89 GLY A O 1
ATOM 701 N N . THR A 1 90 ? 18.630 10.293 -13.321 1.00 60.56 90 THR A N 1
ATOM 702 C CA . THR A 1 90 ? 19.935 10.649 -12.746 1.00 60.56 90 THR A CA 1
ATOM 703 C C . THR A 1 90 ? 20.923 9.510 -12.947 1.00 60.56 90 THR A C 1
ATOM 705 O O . THR A 1 90 ? 20.634 8.350 -12.682 1.00 60.56 90 THR A O 1
ATOM 708 N N . CYS A 1 91 ? 22.121 9.815 -13.439 1.00 60.78 91 CYS A N 1
ATOM 709 C CA . CYS A 1 91 ? 23.093 8.768 -13.711 1.00 60.78 91 CYS A CA 1
ATOM 710 C C . CYS A 1 91 ? 23.816 8.335 -12.434 1.00 60.78 91 CYS A C 1
ATOM 712 O O . CYS A 1 91 ? 24.869 8.872 -12.089 1.00 60.78 91 CYS A O 1
ATOM 714 N N . TRP A 1 92 ? 23.232 7.375 -11.717 1.00 63.47 92 TRP A N 1
ATOM 715 C CA . TRP A 1 92 ? 23.812 6.800 -10.507 1.00 63.47 92 TRP A CA 1
ATOM 716 C C . TRP A 1 92 ? 24.373 5.400 -10.788 1.00 63.47 92 TRP A C 1
ATOM 718 O O . TRP A 1 92 ? 23.638 4.501 -11.191 1.00 63.47 92 TRP A O 1
ATOM 728 N N . VAL A 1 93 ? 25.672 5.189 -10.536 1.00 56.84 93 VAL A N 1
ATOM 729 C CA . VAL A 1 93 ? 26.399 3.939 -10.861 1.00 56.84 93 VAL A CA 1
ATOM 730 C C . VAL A 1 93 ? 25.759 2.696 -10.226 1.00 56.84 93 VAL A C 1
ATOM 732 O O . VAL A 1 93 ? 25.653 1.663 -10.878 1.00 56.84 93 VAL A O 1
ATOM 735 N N . LEU A 1 94 ? 25.279 2.791 -8.981 1.00 56.66 94 LEU A N 1
ATOM 736 C CA . LEU A 1 94 ? 24.606 1.675 -8.299 1.00 56.66 94 LEU A CA 1
ATOM 737 C C . LEU A 1 94 ? 23.168 1.454 -8.807 1.00 56.66 94 LEU A C 1
ATOM 739 O O . LEU A 1 94 ? 22.674 0.332 -8.796 1.00 56.66 94 LEU A O 1
ATOM 743 N N . GLY A 1 95 ? 22.508 2.523 -9.263 1.00 60.31 95 GLY A N 1
ATOM 744 C CA . GLY A 1 95 ? 21.135 2.495 -9.766 1.00 60.31 95 GLY A CA 1
ATOM 745 C C . GLY A 1 95 ? 21.080 1.849 -11.142 1.00 60.31 95 GLY A C 1
ATOM 746 O O . GLY A 1 95 ? 20.273 0.960 -11.361 1.00 60.31 95 GLY A O 1
ATOM 747 N N . ASN A 1 96 ? 22.030 2.179 -12.016 1.00 58.56 96 ASN A N 1
ATOM 748 C CA . ASN A 1 96 ? 22.130 1.618 -13.365 1.00 58.56 96 ASN A CA 1
ATOM 749 C C . ASN A 1 96 ? 22.396 0.099 -13.404 1.00 58.56 96 ASN A C 1
ATOM 751 O O . ASN A 1 96 ? 22.159 -0.525 -14.431 1.00 58.56 96 ASN A O 1
ATOM 755 N N . MET A 1 97 ? 22.888 -0.504 -12.313 1.00 57.16 97 MET A N 1
ATOM 756 C CA . MET A 1 97 ? 23.093 -1.960 -12.209 1.00 57.16 97 MET A CA 1
ATOM 757 C C . MET A 1 97 ? 21.834 -2.712 -11.752 1.00 57.16 97 MET A C 1
ATOM 759 O O . MET A 1 97 ? 21.730 -3.918 -11.960 1.00 57.16 97 MET A O 1
ATOM 763 N N . LEU A 1 98 ? 20.900 -2.017 -11.097 1.00 58.16 98 LEU A N 1
ATOM 764 C CA . LEU A 1 98 ? 19.672 -2.594 -10.544 1.00 58.16 98 LEU A CA 1
ATOM 765 C C . LEU A 1 98 ? 18.451 -2.261 -11.411 1.00 58.16 98 LEU A C 1
ATOM 767 O O . LEU A 1 98 ? 17.605 -3.132 -11.608 1.00 58.16 98 LEU A O 1
ATOM 771 N N . VAL A 1 99 ? 18.399 -1.044 -11.957 1.00 61.19 99 VAL A N 1
ATOM 772 C CA . VAL A 1 99 ? 17.305 -0.512 -12.776 1.00 61.19 99 VAL A CA 1
ATOM 773 C C . VAL A 1 99 ? 17.263 -1.219 -14.132 1.00 61.19 99 VAL A C 1
ATOM 775 O O . VAL A 1 99 ? 18.222 -1.166 -14.899 1.00 61.19 99 VAL A O 1
ATOM 778 N N . GLY A 1 100 ? 16.149 -1.892 -14.420 1.00 60.16 100 GLY A N 1
ATOM 779 C CA . GLY A 1 100 ? 15.928 -2.665 -15.648 1.00 60.16 100 GLY A 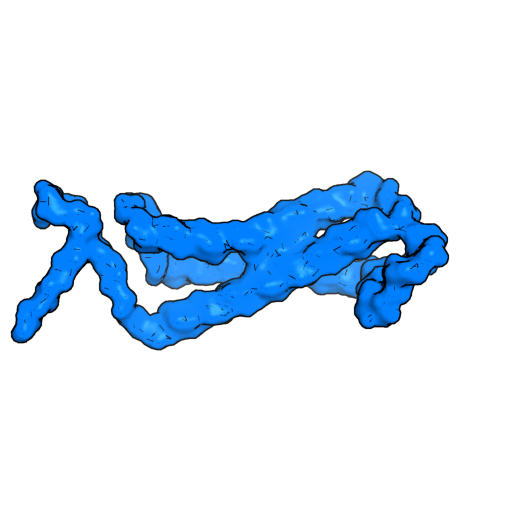CA 1
ATOM 780 C C . GLY A 1 100 ? 16.305 -4.146 -15.550 1.00 60.16 100 GLY A C 1
ATOM 781 O O . GLY A 1 100 ? 16.200 -4.874 -16.536 1.00 60.16 100 GLY A O 1
ATOM 782 N N . SER A 1 101 ? 16.721 -4.622 -14.372 1.00 68.25 101 SER A N 1
ATOM 783 C CA . SER A 1 101 ? 16.970 -6.048 -14.141 1.00 68.25 101 SER A CA 1
ATOM 784 C C . SER A 1 101 ? 15.672 -6.800 -13.798 1.00 68.25 101 SER A C 1
ATOM 786 O O . SER A 1 101 ? 14.810 -6.265 -13.095 1.00 68.25 101 SER A O 1
ATOM 788 N N . PRO A 1 102 ? 15.520 -8.083 -14.183 1.00 72.44 102 PRO A N 1
ATOM 789 C CA . PRO A 1 102 ? 14.370 -8.888 -13.755 1.00 72.44 102 PRO A CA 1
ATOM 790 C C . PRO A 1 102 ? 14.311 -9.047 -12.226 1.00 72.44 102 PRO A C 1
ATOM 792 O O . PRO A 1 102 ? 13.238 -9.235 -11.654 1.00 72.44 102 PRO A O 1
ATOM 795 N N . THR A 1 103 ? 15.456 -8.920 -11.549 1.00 77.12 103 THR A N 1
ATOM 796 C CA . THR A 1 103 ? 15.557 -8.911 -10.088 1.00 77.12 103 THR A CA 1
ATOM 797 C C . THR A 1 103 ? 14.863 -7.710 -9.449 1.00 77.12 103 THR A C 1
ATOM 799 O O . THR A 1 103 ? 14.209 -7.883 -8.425 1.00 77.12 103 THR A O 1
ATOM 802 N N . GLU A 1 104 ? 14.929 -6.518 -10.046 1.00 76.38 104 GLU A N 1
ATOM 803 C CA . GLU A 1 104 ? 14.207 -5.334 -9.552 1.00 76.38 104 GLU A CA 1
ATOM 804 C C . GLU A 1 104 ? 12.692 -5.537 -9.627 1.00 76.38 104 GLU A C 1
ATOM 806 O O . GLU A 1 104 ? 11.979 -5.304 -8.645 1.00 76.38 104 GLU A O 1
ATOM 811 N N . ALA A 1 105 ? 12.205 -6.012 -10.777 1.00 77.25 105 ALA A N 1
ATOM 812 C CA . ALA A 1 105 ? 10.786 -6.269 -10.989 1.00 77.25 105 ALA A CA 1
ATOM 813 C C . ALA A 1 105 ? 10.268 -7.342 -10.022 1.00 77.25 105 ALA A C 1
ATOM 815 O O . ALA A 1 105 ? 9.210 -7.171 -9.418 1.00 77.25 105 ALA A O 1
ATOM 816 N N . PHE A 1 106 ? 11.036 -8.416 -9.817 1.00 83.19 106 PHE A N 1
ATOM 817 C CA . PHE A 1 106 ? 10.685 -9.483 -8.882 1.00 83.19 106 PHE A CA 1
ATOM 818 C C . PHE A 1 106 ? 10.639 -8.998 -7.427 1.00 83.19 106 PHE A C 1
ATOM 820 O O . PHE A 1 106 ? 9.683 -9.293 -6.712 1.00 83.19 106 PHE A O 1
ATOM 827 N N . MET A 1 107 ? 11.623 -8.210 -6.986 1.00 84.75 107 MET A N 1
ATOM 828 C CA . MET A 1 107 ? 11.632 -7.657 -5.626 1.00 84.75 107 MET A CA 1
ATOM 829 C C . MET A 1 107 ? 10.493 -6.658 -5.406 1.00 84.75 107 MET A C 1
ATOM 831 O O . MET A 1 107 ? 9.812 -6.715 -4.383 1.00 84.75 107 MET A O 1
ATOM 835 N N . SER A 1 108 ? 10.240 -5.786 -6.386 1.00 83.62 108 SER A N 1
ATOM 836 C CA . SER A 1 108 ? 9.116 -4.844 -6.352 1.00 83.62 108 SER A CA 1
ATOM 837 C C . SER A 1 108 ? 7.783 -5.582 -6.288 1.00 83.62 108 SER A C 1
ATOM 839 O O . SER A 1 108 ? 6.931 -5.249 -5.469 1.00 83.62 108 SER A O 1
ATOM 841 N N . PHE A 1 109 ? 7.621 -6.637 -7.089 1.00 85.38 109 PHE A N 1
ATOM 842 C CA . PHE A 1 109 ? 6.459 -7.514 -7.034 1.00 85.38 109 PHE A CA 1
ATOM 843 C C . PHE A 1 109 ? 6.287 -8.108 -5.633 1.00 85.38 109 PHE A C 1
ATOM 845 O O . PHE A 1 109 ? 5.229 -7.943 -5.036 1.00 85.38 109 PHE A O 1
ATOM 852 N N . LEU A 1 110 ? 7.319 -8.733 -5.058 1.00 89.44 110 LEU A N 1
ATOM 853 C CA . LEU A 1 110 ? 7.228 -9.312 -3.714 1.00 89.44 110 LEU A CA 1
ATOM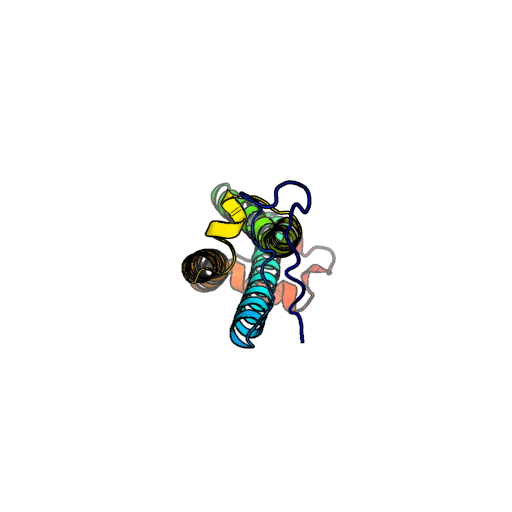 854 C C . LEU A 1 110 ? 6.830 -8.278 -2.655 1.00 89.44 110 LEU A C 1
ATOM 856 O O . LEU A 1 110 ? 5.980 -8.568 -1.815 1.00 89.44 110 LEU A O 1
ATOM 860 N N . MET A 1 111 ? 7.399 -7.074 -2.721 1.00 88.12 111 MET A N 1
ATOM 861 C CA . MET A 1 111 ? 7.071 -5.975 -1.817 1.00 88.12 111 MET A CA 1
ATOM 862 C C . MET A 1 111 ? 5.600 -5.553 -1.951 1.00 88.12 111 MET A C 1
ATOM 864 O O . MET A 1 111 ? 4.871 -5.558 -0.962 1.00 88.12 111 MET A O 1
ATOM 868 N N . TYR A 1 112 ? 5.126 -5.266 -3.168 1.00 87.75 112 TYR A N 1
ATOM 869 C CA . TYR A 1 112 ? 3.733 -4.865 -3.396 1.00 87.75 112 TYR A CA 1
ATOM 870 C C . TYR A 1 112 ? 2.732 -5.965 -3.039 1.00 87.75 112 TYR A C 1
ATOM 872 O O . TYR A 1 112 ? 1.677 -5.682 -2.474 1.00 87.75 112 TYR A O 1
ATOM 880 N N . PHE A 1 113 ? 3.050 -7.227 -3.335 1.00 87.81 113 PHE A N 1
ATOM 881 C CA . PHE A 1 113 ? 2.215 -8.356 -2.933 1.00 87.81 113 PHE A CA 1
ATOM 882 C C . PHE A 1 113 ? 2.147 -8.480 -1.415 1.00 87.81 113 PHE A C 1
ATOM 884 O O . PHE A 1 113 ? 1.058 -8.672 -0.880 1.00 87.81 113 PHE A O 1
ATOM 891 N N . ASN A 1 114 ? 3.272 -8.323 -0.717 1.00 88.81 114 ASN A N 1
ATOM 892 C CA . ASN A 1 114 ? 3.305 -8.357 0.739 1.00 88.81 114 ASN A CA 1
ATOM 893 C C . ASN A 1 114 ? 2.384 -7.286 1.347 1.00 88.81 114 ASN A C 1
ATOM 895 O O . ASN A 1 114 ? 1.511 -7.623 2.146 1.00 88.81 114 ASN A O 1
ATOM 899 N N . SER A 1 115 ? 2.485 -6.039 0.886 1.00 90.25 115 SER A N 1
ATOM 900 C CA . SER A 1 115 ? 1.640 -4.948 1.381 1.00 90.25 115 SER A CA 1
ATOM 901 C C . SER A 1 115 ? 0.162 -5.102 0.983 1.00 90.25 115 SER A C 1
ATOM 903 O O . SER A 1 115 ? -0.723 -4.809 1.784 1.00 90.25 115 SER A O 1
ATOM 905 N N . CYS A 1 116 ? -0.153 -5.590 -0.226 1.00 87.19 116 CYS A N 1
ATOM 906 C CA . CYS A 1 116 ? -1.540 -5.819 -0.671 1.00 87.19 116 CYS A CA 1
ATOM 907 C C . CYS A 1 116 ? -2.227 -6.984 0.052 1.00 87.19 116 CYS A C 1
ATOM 909 O O . CYS A 1 116 ? -3.448 -6.973 0.219 1.00 87.19 116 CYS A O 1
ATOM 911 N N . LEU A 1 117 ? -1.469 -7.994 0.480 1.00 89.81 117 LEU A N 1
ATOM 912 C CA . LEU A 1 117 ? -2.017 -9.116 1.233 1.00 89.81 117 LEU A CA 1
ATOM 913 C C . LEU A 1 117 ? -2.447 -8.699 2.644 1.00 89.81 117 LEU A C 1
ATOM 915 O O . LEU A 1 117 ? -3.395 -9.286 3.160 1.00 89.81 117 LEU A O 1
ATOM 919 N N . ASN A 1 118 ? -1.842 -7.665 3.241 1.00 90.06 118 ASN A N 1
ATOM 920 C CA . ASN A 1 118 ? -2.162 -7.229 4.606 1.00 90.06 118 ASN A CA 1
ATOM 921 C C . ASN A 1 118 ? -3.664 -6.879 4.773 1.00 90.06 118 ASN A C 1
ATOM 923 O O . ASN A 1 118 ? -4.336 -7.531 5.577 1.00 90.06 118 ASN A O 1
ATOM 927 N N . PRO A 1 119 ? -4.272 -5.968 3.981 1.00 89.62 119 PRO A N 1
ATOM 928 C CA . PRO A 1 119 ? -5.705 -5.667 4.089 1.00 89.62 119 PRO A CA 1
ATOM 929 C C . PRO A 1 119 ? -6.620 -6.844 3.727 1.00 89.62 119 PRO A C 1
ATOM 931 O O . PRO A 1 119 ? -7.712 -6.974 4.284 1.00 89.62 119 PRO A O 1
ATOM 934 N N . VAL A 1 120 ? -6.182 -7.727 2.821 1.00 88.94 120 VAL A N 1
ATOM 935 C CA . VAL A 1 120 ? -6.926 -8.945 2.458 1.00 88.94 120 VAL A CA 1
ATOM 936 C C . VAL A 1 120 ? -6.986 -9.896 3.650 1.00 88.94 120 VAL A C 1
ATOM 938 O O . VAL A 1 120 ? -8.067 -10.349 4.021 1.00 88.94 120 VAL A O 1
ATOM 941 N N . ILE A 1 121 ? -5.849 -10.138 4.304 1.00 90.62 121 ILE A N 1
ATOM 942 C CA . ILE A 1 121 ? -5.759 -10.905 5.549 1.00 90.62 121 ILE A CA 1
ATOM 943 C C . ILE A 1 121 ? -6.683 -10.274 6.596 1.00 90.62 121 ILE A C 1
ATOM 945 O O . ILE A 1 121 ? -7.497 -10.978 7.195 1.00 90.62 121 ILE A O 1
ATOM 949 N N . TYR A 1 122 ? -6.663 -8.949 6.761 1.00 89.62 122 TYR A N 1
ATOM 950 C CA . TYR A 1 122 ? -7.546 -8.284 7.721 1.00 89.62 122 TYR A CA 1
ATOM 951 C C . TYR A 1 122 ? -9.030 -8.520 7.427 1.00 89.62 122 TYR A C 1
ATOM 953 O O . TYR A 1 122 ? -9.800 -8.762 8.352 1.00 89.62 122 TYR A O 1
ATOM 961 N N . ALA A 1 123 ? -9.442 -8.536 6.158 1.00 87.50 123 ALA A N 1
ATOM 962 C CA . ALA A 1 123 ? -10.820 -8.842 5.778 1.00 87.50 123 ALA A CA 1
ATOM 963 C C . ALA A 1 123 ? -11.264 -10.261 6.160 1.00 87.50 123 ALA A C 1
ATOM 965 O O . ALA A 1 123 ? -12.432 -10.455 6.506 1.00 87.50 123 ALA A O 1
ATOM 966 N N . PHE A 1 124 ? -10.359 -11.240 6.143 1.00 87.06 124 PHE A N 1
ATOM 967 C CA . PHE A 1 124 ? -10.672 -12.607 6.561 1.00 87.06 124 PHE A CA 1
ATOM 968 C C . PHE A 1 124 ? -10.668 -12.774 8.083 1.00 87.06 124 PHE A C 1
ATOM 970 O O . PHE A 1 124 ? -11.587 -13.387 8.629 1.00 87.06 124 PHE A O 1
ATOM 977 N N . PHE A 1 125 ? -9.669 -12.217 8.769 1.00 87.25 125 PHE A N 1
ATOM 978 C CA . PHE A 1 125 ? -9.474 -12.428 10.206 1.00 87.25 125 PHE A CA 1
ATOM 979 C C . PHE A 1 125 ? -10.290 -11.485 11.091 1.00 87.25 125 PHE A C 1
ATOM 981 O O . PHE A 1 125 ? -10.657 -11.870 12.201 1.00 87.25 125 PHE A O 1
ATOM 988 N N . TYR A 1 126 ? -10.604 -10.273 10.623 1.00 84.19 126 TYR A N 1
ATOM 989 C CA . TYR A 1 126 ? -11.271 -9.249 11.424 1.00 84.19 126 TYR A CA 1
ATOM 990 C C . TYR A 1 126 ? -12.698 -8.967 10.923 1.00 84.19 126 TYR A C 1
ATOM 992 O O . TYR A 1 126 ? -12.904 -8.247 9.941 1.00 84.19 126 TYR A O 1
ATOM 1000 N N . PRO A 1 127 ? -13.738 -9.474 11.618 1.00 84.50 127 PRO A N 1
ATOM 1001 C CA . PRO A 1 127 ? -15.134 -9.166 11.305 1.00 84.50 127 PRO A CA 1
ATOM 1002 C C . PRO A 1 127 ? -15.438 -7.666 11.349 1.00 84.50 127 PRO A C 1
ATOM 1004 O O . PRO A 1 127 ? -16.194 -7.175 10.509 1.00 84.50 127 PRO A O 1
ATOM 1007 N N . TRP A 1 128 ? -14.807 -6.945 12.280 1.00 83.94 128 TRP A N 1
ATOM 1008 C CA . TRP A 1 128 ? -14.960 -5.500 12.422 1.00 83.94 128 TRP A CA 1
ATOM 1009 C C . TRP A 1 128 ? -14.477 -4.738 11.188 1.00 83.94 128 TRP A C 1
ATOM 1011 O O . TRP A 1 128 ? -15.120 -3.776 10.776 1.00 83.94 128 TRP A O 1
ATOM 1021 N N . PHE A 1 129 ? -13.409 -5.205 10.533 1.00 86.38 129 PHE A N 1
ATOM 1022 C CA . PHE A 1 129 ? -12.873 -4.561 9.335 1.00 86.38 129 PHE A CA 1
ATOM 1023 C C . PHE A 1 129 ? -13.867 -4.654 8.173 1.00 86.38 129 PHE A C 1
ATOM 1025 O O . PHE A 1 129 ? -14.121 -3.671 7.484 1.00 86.38 129 PHE A O 1
ATOM 1032 N N . ARG A 1 130 ? -14.538 -5.802 8.011 1.00 86.12 130 ARG A N 1
ATOM 1033 C CA . ARG A 1 130 ? -15.599 -5.967 7.000 1.00 86.12 130 ARG A CA 1
ATOM 1034 C C . ARG A 1 130 ? -16.788 -5.037 7.245 1.00 86.12 130 ARG A C 1
ATOM 1036 O O . ARG A 1 130 ? -17.320 -4.463 6.295 1.00 86.12 130 ARG A O 1
ATOM 1043 N N . LYS A 1 131 ? -17.206 -4.880 8.507 1.00 84.19 131 LYS A N 1
ATOM 1044 C CA . LYS A 1 131 ? -18.275 -3.938 8.881 1.00 84.19 131 LYS A CA 1
ATOM 1045 C C . LYS A 1 131 ? -17.852 -2.493 8.601 1.00 84.19 131 LYS A C 1
ATOM 1047 O O . LYS A 1 131 ? -18.613 -1.764 7.970 1.00 84.19 131 LYS A O 1
ATOM 1052 N N . ALA A 1 132 ? -16.633 -2.115 8.985 1.00 85.25 132 ALA A N 1
ATOM 1053 C CA . ALA A 1 132 ? -16.059 -0.797 8.727 1.00 85.25 132 ALA A CA 1
ATOM 1054 C C . ALA A 1 132 ? -16.011 -0.474 7.226 1.00 85.25 132 ALA A C 1
ATOM 1056 O O . ALA A 1 132 ? -16.556 0.539 6.798 1.00 85.25 132 ALA A O 1
ATOM 1057 N N . VAL A 1 133 ? -15.462 -1.372 6.401 1.00 85.88 133 VAL A N 1
ATOM 1058 C CA . VAL A 1 133 ? -15.416 -1.196 4.940 1.00 85.88 133 VAL A CA 1
ATOM 1059 C C . VAL A 1 133 ? -16.820 -1.041 4.358 1.00 85.88 133 VAL A C 1
ATOM 1061 O O . VAL A 1 133 ? -17.040 -0.169 3.521 1.00 85.88 133 VAL A O 1
ATOM 1064 N N . LYS A 1 134 ? -17.805 -1.817 4.828 1.00 84.75 134 LYS A N 1
ATOM 1065 C CA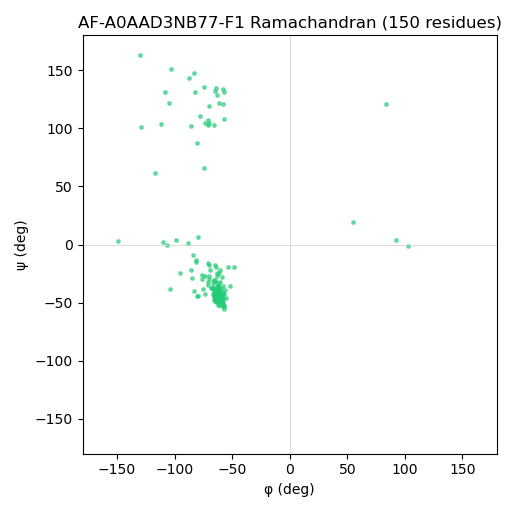 . LYS A 1 134 ? -19.199 -1.664 4.388 1.00 84.75 134 LYS A CA 1
ATOM 1066 C C . LYS A 1 134 ? -19.758 -0.280 4.733 1.00 84.75 134 LYS A C 1
ATOM 1068 O O . LYS A 1 134 ? -20.438 0.313 3.898 1.00 84.75 134 LYS A O 1
ATOM 1073 N N . HIS A 1 135 ? -19.460 0.255 5.915 1.00 81.88 135 HIS A N 1
ATOM 1074 C CA . HIS A 1 135 ? -19.856 1.614 6.303 1.00 81.88 135 HIS A CA 1
ATOM 1075 C C . HIS A 1 135 ? -19.142 2.701 5.487 1.00 81.88 135 HIS A C 1
ATOM 1077 O O . HIS A 1 135 ? -19.770 3.692 5.116 1.00 81.88 135 HIS A O 1
ATOM 1083 N N . ILE A 1 136 ? -17.864 2.500 5.153 1.00 84.75 136 ILE A N 1
ATOM 1084 C CA . ILE A 1 136 ? -17.090 3.408 4.294 1.00 84.75 136 ILE A CA 1
ATOM 1085 C C . ILE A 1 136 ? -17.680 3.428 2.877 1.00 84.75 136 ILE A C 1
ATOM 1087 O O . ILE A 1 136 ? -17.966 4.498 2.345 1.00 84.75 136 ILE A O 1
ATOM 1091 N N . VAL A 1 137 ? -17.942 2.256 2.290 1.00 82.94 137 VAL A N 1
ATOM 1092 C CA . VAL A 1 137 ? -18.517 2.127 0.938 1.00 82.94 137 VAL A CA 1
ATOM 1093 C C . VAL A 1 137 ? -19.952 2.655 0.874 1.00 82.94 137 VAL A C 1
ATOM 1095 O O . VAL A 1 137 ? -20.338 3.265 -0.117 1.00 82.94 137 VAL A O 1
ATOM 1098 N N . THR A 1 138 ? -20.745 2.473 1.932 1.00 82.31 138 THR A N 1
ATOM 1099 C CA . THR A 1 138 ? -22.108 3.033 2.015 1.00 82.31 138 THR A CA 1
ATOM 1100 C C . THR A 1 138 ? -22.132 4.514 2.406 1.00 82.31 138 THR A C 1
ATOM 1102 O O . THR A 1 138 ? -23.212 5.065 2.610 1.00 82.31 138 THR A O 1
ATOM 1105 N N . LEU A 1 139 ? -20.961 5.167 2.501 1.00 76.00 139 LEU A N 1
ATOM 1106 C CA . LEU A 1 139 ? -20.779 6.573 2.887 1.00 76.00 139 LEU A CA 1
ATOM 1107 C C . LEU A 1 139 ? -21.419 6.939 4.238 1.00 76.00 139 LEU A C 1
ATOM 1109 O O . LEU A 1 139 ? -21.610 8.112 4.553 1.00 76.00 139 LEU A O 1
ATOM 1113 N N . GLN A 1 140 ? -21.704 5.944 5.080 1.00 70.19 140 GLN A N 1
ATOM 1114 C CA . GLN A 1 140 ? -22.311 6.151 6.395 1.00 70.19 140 GLN A CA 1
ATOM 1115 C C . GLN A 1 140 ? -21.334 6.792 7.390 1.00 70.19 140 GLN A C 1
ATOM 1117 O O . GLN A 1 140 ? -21.776 7.389 8.367 1.00 70.19 140 GLN A O 1
ATOM 1122 N N . ILE A 1 141 ? -20.027 6.777 7.094 1.00 70.69 141 ILE A N 1
ATOM 1123 C CA . ILE A 1 141 ? -18.993 7.471 7.881 1.00 70.69 141 ILE A CA 1
ATOM 1124 C C . ILE A 1 141 ? -19.187 8.995 7.966 1.00 70.69 141 ILE A C 1
ATOM 1126 O O . ILE A 1 141 ? -18.650 9.618 8.880 1.00 70.69 141 ILE A O 1
ATOM 1130 N N . LEU A 1 142 ? -19.935 9.592 7.024 1.00 64.81 142 LEU A N 1
ATOM 1131 C CA . LEU A 1 142 ? -20.223 11.032 6.958 1.00 64.81 142 LEU A CA 1
ATOM 1132 C C . LEU A 1 142 ? -21.411 11.448 7.840 1.00 64.81 142 LEU A C 1
ATOM 1134 O O . LEU A 1 142 ? -21.661 12.643 7.998 1.00 64.81 142 LEU A O 1
ATOM 1138 N N . GLN A 1 143 ? -22.158 10.496 8.412 1.00 65.88 143 GLN A N 1
ATOM 1139 C CA . GLN A 1 143 ? -23.262 10.817 9.312 1.00 65.88 143 GLN A CA 1
ATOM 1140 C C . GLN A 1 143 ? -22.733 11.278 10.686 1.00 65.88 143 GLN A C 1
ATOM 1142 O O . GLN A 1 143 ? -21.827 10.645 11.244 1.00 65.88 143 GLN A O 1
ATOM 1147 N N . PRO A 1 144 ? -23.291 12.358 11.269 1.00 50.31 144 PRO A N 1
ATOM 1148 C CA . PRO A 1 144 ? -22.884 12.836 12.588 1.00 50.31 144 PRO A CA 1
ATOM 1149 C C . PRO A 1 144 ? -23.149 11.755 13.651 1.00 50.31 144 PRO A C 1
ATOM 1151 O O . PRO A 1 144 ? -24.277 11.295 13.801 1.00 50.31 144 PRO A O 1
ATOM 1154 N N . GLY A 1 145 ? -22.098 11.334 14.368 1.00 59.94 145 GLY A N 1
ATOM 1155 C CA . GLY A 1 145 ? -22.140 10.262 15.379 1.00 59.94 145 GLY A CA 1
ATOM 1156 C C . GLY A 1 145 ? -21.580 8.902 14.932 1.00 59.94 145 GLY A C 1
ATOM 1157 O O . GLY A 1 145 ? -21.511 7.979 15.740 1.00 59.94 145 GLY A O 1
ATOM 1158 N N . SER A 1 146 ? -21.124 8.757 13.679 1.00 60.91 146 SER A N 1
ATOM 1159 C CA . SER A 1 146 ? -20.618 7.470 13.169 1.00 60.91 146 SER A CA 1
ATOM 1160 C C . SER A 1 146 ? -19.342 6.960 13.867 1.0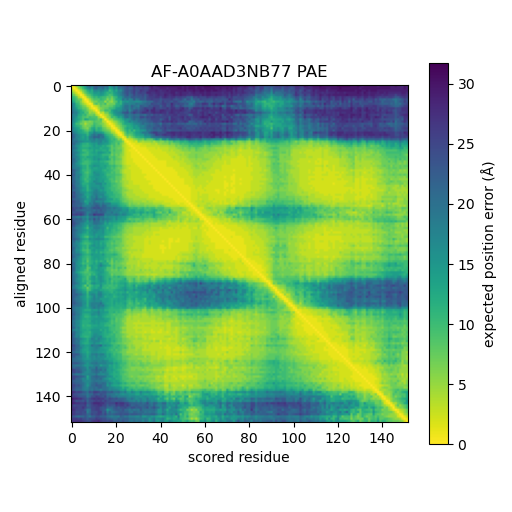0 60.91 146 SER A C 1
ATOM 1162 O O . SER A 1 146 ? -19.049 5.770 13.755 1.00 60.91 146 SER A O 1
ATOM 1164 N N . CYS A 1 147 ? -18.594 7.810 14.579 1.00 61.81 147 CYS A N 1
ATOM 1165 C CA . CYS A 1 147 ? -17.358 7.426 15.280 1.00 61.81 147 CYS A CA 1
ATOM 1166 C C . CYS A 1 147 ? -17.604 6.510 16.497 1.00 61.81 147 CYS A C 1
ATOM 1168 O O . CYS A 1 147 ? -16.699 5.783 16.913 1.00 61.81 147 CYS A O 1
ATOM 1170 N N . ASP A 1 148 ? -18.825 6.535 17.049 1.00 63.28 148 ASP A N 1
ATOM 1171 C CA . ASP A 1 148 ? -19.260 5.722 18.195 1.00 63.28 148 ASP A CA 1
ATOM 1172 C C . ASP A 1 148 ? -20.058 4.474 17.773 1.00 63.28 148 ASP A C 1
ATOM 1174 O O . ASP A 1 148 ? -20.555 3.730 18.621 1.00 63.28 148 ASP A O 1
ATOM 1178 N N . ALA A 1 149 ? -20.196 4.218 16.467 1.00 63.75 149 ALA A N 1
ATOM 1179 C CA . ALA A 1 149 ? -20.916 3.051 15.974 1.00 63.75 149 ALA A CA 1
ATOM 1180 C C .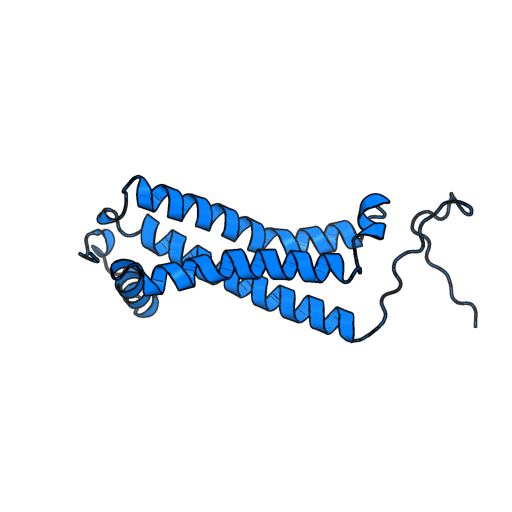 ALA A 1 149 ? -20.202 1.750 16.384 1.00 63.75 149 ALA A C 1
ATOM 1182 O O . ALA A 1 149 ? -18.992 1.602 16.210 1.00 63.75 149 ALA A O 1
ATOM 1183 N N . ASN A 1 150 ? -20.963 0.792 16.927 1.00 69.00 150 ASN A N 1
ATOM 1184 C CA . ASN A 1 150 ? -20.426 -0.501 17.343 1.00 69.00 150 ASN A CA 1
ATOM 1185 C C . ASN A 1 150 ? -20.121 -1.379 16.122 1.00 69.00 150 ASN A C 1
ATOM 1187 O O . ASN A 1 150 ? -21.026 -1.930 15.490 1.00 69.00 150 ASN A O 1
ATOM 1191 N N . VAL A 1 151 ? -18.833 -1.501 15.806 1.00 69.06 151 VAL A N 1
ATOM 1192 C CA . VAL A 1 151 ? -18.327 -2.314 14.693 1.00 69.06 151 VAL A CA 1
ATOM 1193 C C . VAL A 1 151 ? -17.638 -3.600 15.146 1.00 69.06 151 VAL A C 1
ATOM 1195 O O . VAL A 1 151 ? -17.224 -4.367 14.280 1.00 69.06 151 VAL A O 1
ATOM 1198 N N . LEU A 1 152 ? -17.547 -3.879 16.455 1.00 64.19 152 LEU A N 1
ATOM 1199 C CA . LEU A 1 152 ? -17.024 -5.157 16.958 1.00 64.19 152 LEU A CA 1
ATOM 1200 C C . LEU A 1 152 ? -17.932 -6.345 16.588 1.00 64.19 152 LEU A C 1
ATOM 1202 O O . LEU A 1 152 ? -19.169 -6.176 16.447 1.00 64.19 152 LEU A O 1
#

Sequence (152 aa):
MMEEDELCFPQLLNTSCKKPKPPDSEAVFIYTMLFIMSLLTVILNLLVIISISHYRQLHSPTNLILLSLAVSDFFVGLLVIPFTILTSGTCWVLGNMLVGSPTEAFMSFLMYFNSCLNPVIYAFFYPWFRKAVKHIVTLQILQPGSCDANVL

Radius of gyration: 21.55 Å; Cα contacts (8 Å, |Δi|>4): 112; chains: 1; bounding box: 59×27×61 Å

pLDDT: mean 76.66, std 14.8, range [30.08, 94.5]

Organism: Lates japonicus (NCBI:txid270547)

Nearest PDB structures (foldseek):
  7ki1-assembly1_R  TM=4.640E-01  e=2.833E-01  Homo sapiens
  9ivm-assembly1_R  TM=4.727E-01  e=4.100E-01  Homo sapiens
  5nx2-assembly1_A  TM=4.821E-01  e=4.804E-01  Homo sapiens
  7s1m-assembly1_R  TM=4.621E-01  e=5.629E-01  Homo sapiens
  8jis-assembly1_R  TM=4.053E-01  e=4.557E-01  Homo sapiens